Protein AF-E9GGX7-F1 (afdb_monomer_lite)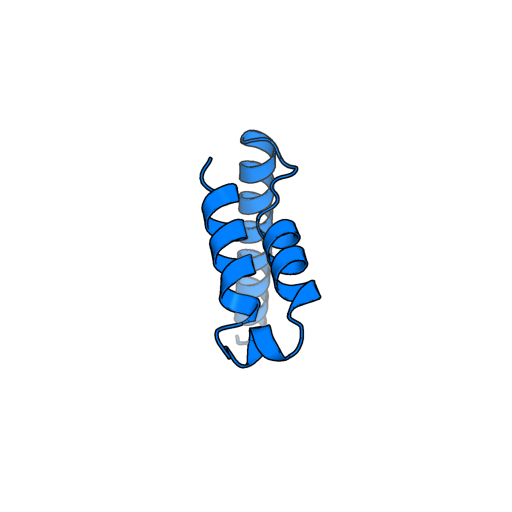

Secondary structure (DSSP, 8-state):
--HHHHHHHHHHHTTTT-HHHHHSHHHHHHHHHHHHTTTS-HHHHHHHHHHHHHHHHHHHHHHHHHT-

pLDDT: mean 85.15, std 7.09, range [61.41, 94.75]

Structure (mmCIF, N/CA/C/O backbone):
data_AF-E9GGX7-F1
#
_entry.id   AF-E9GGX7-F1
#
loop_
_atom_site.group_PDB
_atom_site.id
_atom_site.type_symbol
_atom_site.label_atom_id
_atom_site.label_alt_id
_atom_site.label_comp_id
_atom_site.label_asym_id
_atom_site.label_entity_id
_atom_site.label_seq_id
_atom_site.pdbx_PDB_ins_code
_atom_site.Cartn_x
_atom_site.Cartn_y
_atom_site.Cartn_z
_atom_site.occupancy
_atom_site.B_iso_or_equiv
_atom_site.auth_seq_id
_atom_site.auth_comp_id
_atom_site.auth_asym_id
_atom_site.auth_atom_id
_atom_site.pdbx_PDB_model_num
ATOM 1 N N . ARG A 1 1 ? 10.659 8.779 1.015 1.00 61.41 1 ARG A N 1
ATOM 2 C CA . ARG A 1 1 ? 12.000 9.000 0.399 1.00 61.41 1 ARG A CA 1
ATOM 3 C C . ARG A 1 1 ? 12.830 7.727 0.113 1.00 61.41 1 ARG A C 1
ATOM 5 O O . ARG A 1 1 ? 13.838 7.856 -0.563 1.00 61.41 1 ARG A O 1
ATOM 12 N N . HIS A 1 2 ? 12.415 6.507 0.496 1.00 76.00 2 HIS A N 1
ATOM 13 C CA . HIS A 1 2 ? 13.135 5.252 0.156 1.00 76.00 2 HIS A CA 1
ATOM 14 C C . HIS A 1 2 ? 12.376 4.323 -0.808 1.00 76.00 2 HIS A C 1
ATOM 16 O O . HIS A 1 2 ? 12.754 3.170 -0.988 1.00 76.00 2 HIS A O 1
ATOM 22 N N . ALA A 1 3 ? 11.311 4.818 -1.440 1.00 79.62 3 ALA A N 1
ATOM 23 C CA . ALA A 1 3 ? 10.432 4.008 -2.274 1.00 79.62 3 ALA A CA 1
ATOM 24 C C . ALA A 1 3 ? 11.162 3.359 -3.457 1.00 79.62 3 ALA A C 1
ATOM 26 O O . ALA A 1 3 ? 10.988 2.173 -3.695 1.00 79.62 3 ALA A O 1
ATOM 27 N N . ASN A 1 4 ? 12.056 4.094 -4.124 1.00 83.25 4 ASN A N 1
ATOM 28 C CA . ASN A 1 4 ? 12.815 3.575 -5.265 1.00 83.25 4 ASN A CA 1
ATOM 29 C C . ASN A 1 4 ? 13.670 2.352 -4.903 1.00 83.25 4 ASN A C 1
ATOM 31 O O . ASN A 1 4 ? 13.759 1.417 -5.688 1.00 83.25 4 ASN A O 1
ATOM 35 N N . LEU A 1 5 ? 14.260 2.322 -3.702 1.00 85.88 5 LEU A N 1
ATOM 36 C CA . LEU A 1 5 ? 15.029 1.164 -3.244 1.00 85.88 5 LEU A CA 1
ATOM 37 C C . LEU A 1 5 ? 14.122 -0.056 -3.054 1.00 85.88 5 LEU A C 1
ATOM 39 O O . LEU A 1 5 ? 14.453 -1.143 -3.514 1.00 85.88 5 LEU A O 1
ATOM 43 N N . ILE A 1 6 ? 12.971 0.138 -2.406 1.00 83.94 6 ILE A N 1
ATOM 44 C CA . ILE A 1 6 ? 11.992 -0.927 -2.158 1.00 83.94 6 ILE A CA 1
ATOM 45 C C . ILE A 1 6 ? 11.458 -1.474 -3.487 1.00 83.94 6 ILE A C 1
ATOM 47 O O . ILE A 1 6 ? 11.419 -2.686 -3.675 1.00 83.94 6 ILE A O 1
ATOM 51 N N . LEU A 1 7 ? 11.114 -0.599 -4.434 1.00 85.12 7 LEU A N 1
ATOM 52 C CA . LEU A 1 7 ? 10.638 -1.001 -5.758 1.00 85.12 7 LEU A CA 1
ATOM 53 C C . LEU A 1 7 ? 11.693 -1.784 -6.540 1.00 85.12 7 LEU A C 1
ATOM 55 O O . LEU A 1 7 ? 11.371 -2.814 -7.125 1.00 85.12 7 LEU A O 1
ATOM 59 N N . ASN A 1 8 ? 12.952 -1.346 -6.499 1.00 87.06 8 ASN A N 1
ATOM 60 C CA . ASN A 1 8 ? 14.042 -2.044 -7.174 1.00 87.06 8 ASN A CA 1
ATOM 61 C C . ASN A 1 8 ? 14.325 -3.415 -6.545 1.00 87.06 8 ASN A C 1
ATOM 63 O O . ASN A 1 8 ? 14.608 -4.368 -7.264 1.00 87.06 8 ASN A O 1
ATOM 67 N N . LEU A 1 9 ? 14.203 -3.546 -5.220 1.00 87.06 9 LEU A N 1
ATOM 68 C CA . LEU A 1 9 ? 14.290 -4.846 -4.550 1.00 87.06 9 LEU A CA 1
ATOM 69 C C . LEU A 1 9 ? 13.168 -5.780 -5.011 1.00 87.06 9 LEU A C 1
ATOM 71 O O . LEU A 1 9 ? 13.444 -6.920 -5.362 1.00 87.06 9 LEU A O 1
ATOM 75 N N . PHE A 1 10 ? 11.924 -5.297 -5.077 1.00 83.12 10 PHE A N 1
ATOM 76 C CA . PHE A 1 10 ? 10.803 -6.094 -5.587 1.00 83.12 10 PHE A CA 1
ATOM 77 C C . PHE A 1 10 ? 10.964 -6.473 -7.062 1.00 83.12 10 PHE A C 1
ATOM 79 O O . PHE A 1 10 ? 10.627 -7.594 -7.428 1.00 83.12 10 PHE A O 1
ATOM 86 N N . ALA A 1 11 ? 11.528 -5.587 -7.886 1.00 82.31 11 ALA A N 1
ATOM 87 C CA . ALA A 1 11 ? 11.846 -5.894 -9.277 1.00 82.31 11 ALA A CA 1
ATOM 88 C C . ALA A 1 11 ? 12.883 -7.026 -9.396 1.00 82.31 11 ALA A C 1
ATOM 90 O O . ALA A 1 11 ? 12.735 -7.890 -10.250 1.00 82.31 11 ALA A O 1
ATOM 91 N N . MET A 1 12 ? 13.881 -7.078 -8.507 1.00 84.38 12 MET A N 1
ATOM 92 C CA . MET A 1 12 ? 14.854 -8.184 -8.455 1.00 84.38 12 MET A CA 1
ATOM 93 C C . MET A 1 12 ? 14.285 -9.468 -7.825 1.00 84.38 12 MET A C 1
ATOM 95 O O . MET A 1 12 ? 14.793 -10.557 -8.072 1.00 84.38 12 MET A O 1
ATOM 99 N N . MET A 1 13 ? 13.233 -9.361 -7.007 1.00 82.94 13 MET A N 1
ATOM 100 C CA . MET A 1 13 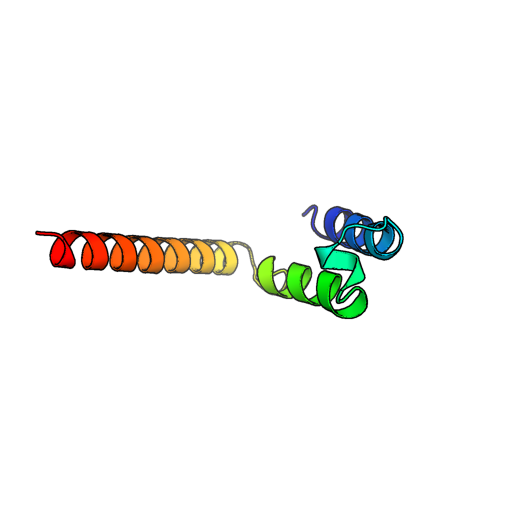? 12.568 -10.503 -6.361 1.00 82.94 13 MET A CA 1
ATOM 101 C C . MET A 1 13 ?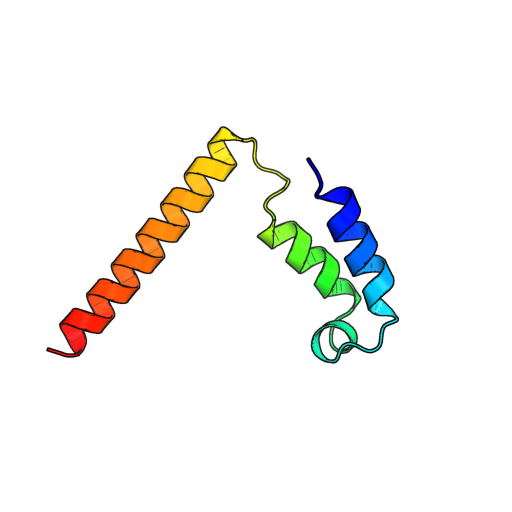 11.629 -11.271 -7.300 1.00 82.94 13 MET A C 1
ATOM 103 O O . MET A 1 13 ? 11.196 -12.368 -6.946 1.00 82.94 13 MET A O 1
ATOM 107 N N . VAL A 1 14 ? 11.337 -10.730 -8.487 1.00 76.69 14 VAL A N 1
ATOM 108 C CA . VAL A 1 14 ? 10.584 -11.417 -9.550 1.00 76.69 14 VAL A CA 1
ATOM 109 C C . VAL A 1 14 ? 11.235 -12.755 -9.918 1.00 76.69 14 VAL A C 1
ATOM 111 O O . VAL A 1 14 ? 10.536 -13.754 -10.071 1.00 76.69 14 VAL A O 1
ATOM 114 N N . ASP A 1 15 ? 12.567 -12.804 -9.939 1.00 71.31 15 ASP A N 1
ATOM 115 C CA . ASP A 1 15 ? 13.332 -14.014 -10.261 1.00 71.31 15 ASP A CA 1
ATOM 116 C C . ASP A 1 15 ? 13.632 -14.893 -9.027 1.00 71.31 15 ASP A C 1
ATOM 118 O O . ASP A 1 15 ? 14.140 -16.008 -9.148 1.00 71.31 15 ASP A O 1
ATOM 122 N N . ALA A 1 16 ? 13.304 -14.429 -7.814 1.00 77.81 16 ALA A N 1
ATOM 123 C CA . ALA A 1 16 ? 13.704 -15.063 -6.552 1.00 77.81 16 ALA A CA 1
ATOM 124 C C . ALA A 1 16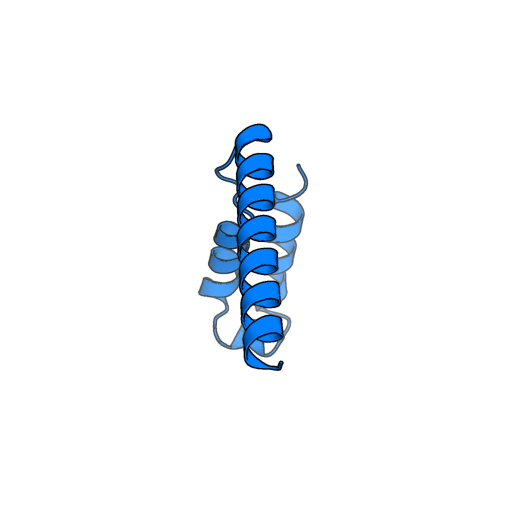 ? 12.830 -16.266 -6.125 1.00 77.81 16 ALA A C 1
ATOM 126 O O . ALA A 1 16 ? 12.966 -16.756 -5.006 1.00 77.81 16 ALA A O 1
ATOM 127 N N . SER A 1 17 ? 11.946 -16.768 -6.999 1.00 70.31 17 SER A N 1
ATOM 128 C CA . SER A 1 17 ? 11.065 -17.930 -6.748 1.00 70.31 17 SER A CA 1
ATOM 129 C C . SER A 1 17 ? 10.170 -17.813 -5.499 1.00 70.31 17 SER A C 1
ATOM 131 O O . SER A 1 17 ? 9.815 -18.817 -4.880 1.00 70.31 17 SER A O 1
ATOM 133 N N . VAL A 1 18 ? 9.776 -16.595 -5.110 1.00 82.56 18 VAL A N 1
ATOM 134 C CA . VAL A 1 18 ? 8.793 -16.388 -4.033 1.00 82.56 18 VAL A CA 1
ATOM 135 C C . VAL A 1 18 ? 7.401 -16.760 -4.558 1.00 82.56 18 VAL A C 1
ATOM 137 O O . VAL A 1 18 ? 6.987 -16.159 -5.546 1.00 82.56 18 VAL A O 1
ATOM 140 N N . PRO A 1 19 ? 6.650 -17.684 -3.924 1.00 79.12 19 PRO A N 1
ATOM 141 C CA . PRO A 1 19 ? 5.411 -18.239 -4.484 1.00 79.12 19 PRO A CA 1
ATOM 142 C C . PRO A 1 19 ? 4.382 -17.194 -4.938 1.00 79.12 19 PRO A C 1
ATOM 144 O O . PRO A 1 19 ? 3.885 -17.269 -6.058 1.00 79.12 19 PRO A O 1
ATOM 147 N N . ASP A 1 20 ? 4.115 -16.183 -4.108 1.00 79.00 20 ASP A N 1
ATOM 148 C CA . ASP A 1 20 ? 3.131 -15.136 -4.421 1.00 79.00 20 ASP A CA 1
ATOM 149 C C . ASP A 1 20 ? 3.610 -14.170 -5.517 1.00 79.00 20 ASP A C 1
ATOM 151 O O . ASP A 1 20 ? 2.798 -13.629 -6.266 1.00 79.00 20 ASP A O 1
ATOM 155 N N . ILE A 1 21 ? 4.928 -13.962 -5.629 1.00 80.81 21 ILE A N 1
ATOM 156 C CA . ILE A 1 21 ? 5.531 -13.099 -6.656 1.00 80.81 21 ILE A CA 1
ATOM 157 C C . ILE A 1 21 ? 5.605 -13.852 -7.985 1.00 80.81 21 ILE A C 1
ATOM 159 O O . ILE A 1 21 ? 5.254 -13.298 -9.019 1.00 80.81 21 ILE A O 1
ATOM 163 N N . ALA A 1 22 ? 6.000 -15.125 -7.956 1.00 76.06 22 ALA A N 1
ATOM 164 C CA . ALA A 1 22 ? 6.096 -15.990 -9.128 1.00 76.06 22 ALA A CA 1
ATOM 165 C C . ALA A 1 22 ? 4.731 -16.242 -9.788 1.00 76.06 22 ALA A C 1
ATOM 167 O O . ALA A 1 22 ? 4.670 -16.503 -10.988 1.00 76.06 22 ALA A O 1
ATOM 168 N N . LEU A 1 23 ? 3.637 -16.140 -9.024 1.00 80.25 23 LEU A N 1
ATOM 169 C CA . LEU A 1 23 ? 2.279 -16.249 -9.552 1.00 80.25 23 LEU A CA 1
ATOM 170 C C . LEU A 1 23 ? 1.915 -15.070 -10.468 1.00 80.25 23 LEU A C 1
ATOM 172 O O . LEU A 1 23 ? 1.265 -15.263 -11.494 1.00 80.25 23 LEU A O 1
ATOM 176 N N . GLU A 1 24 ? 2.317 -13.849 -10.100 1.00 82.25 24 GLU A N 1
ATOM 177 C CA . GLU A 1 24 ? 2.025 -12.627 -10.860 1.00 82.25 24 GLU A CA 1
ATOM 178 C C . GLU A 1 24 ? 3.204 -11.629 -10.800 1.00 82.25 24 GLU A C 1
ATOM 180 O O . GLU A 1 24 ? 3.093 -10.565 -10.170 1.00 82.25 24 GLU A O 1
ATOM 185 N N . PRO A 1 25 ? 4.335 -11.931 -11.462 1.00 76.00 25 PRO A N 1
ATOM 186 C CA . PRO A 1 25 ? 5.567 -11.150 -11.329 1.00 76.00 25 PRO A CA 1
ATOM 187 C C . PRO A 1 25 ? 5.391 -9.701 -11.794 1.00 76.00 25 PRO A C 1
ATOM 189 O O . PRO A 1 25 ? 5.721 -8.764 -11.065 1.00 76.00 25 PRO A O 1
ATOM 192 N N . ASP A 1 26 ? 4.734 -9.508 -12.939 1.00 78.12 26 ASP A N 1
ATOM 193 C CA . ASP A 1 26 ? 4.491 -8.185 -13.526 1.00 78.12 26 ASP A CA 1
ATOM 194 C C . ASP A 1 26 ? 3.538 -7.328 -12.681 1.00 78.12 26 ASP A C 1
ATOM 196 O O . ASP A 1 26 ? 3.650 -6.101 -12.620 1.00 78.12 26 ASP A O 1
ATOM 200 N N . LYS A 1 27 ? 2.591 -7.967 -11.982 1.00 83.81 27 LYS A N 1
ATOM 201 C CA . LYS A 1 27 ? 1.608 -7.249 -11.160 1.00 83.81 27 LYS A CA 1
ATOM 202 C C . LYS A 1 27 ? 2.118 -6.957 -9.760 1.00 83.81 27 LYS A C 1
ATOM 204 O O . LYS A 1 27 ? 1.579 -6.064 -9.116 1.00 83.81 27 LYS A O 1
ATOM 209 N N . THR A 1 28 ? 3.123 -7.680 -9.273 1.00 81.81 28 THR A N 1
ATOM 210 C CA . THR A 1 28 ? 3.643 -7.502 -7.911 1.00 81.81 28 THR A CA 1
ATOM 211 C C . THR A 1 28 ? 4.221 -6.100 -7.729 1.00 81.81 28 THR A C 1
ATOM 213 O O . THR A 1 28 ? 3.850 -5.406 -6.784 1.00 81.81 28 THR A O 1
ATOM 216 N N . VAL A 1 29 ? 5.049 -5.631 -8.667 1.00 82.69 29 VAL A N 1
ATOM 217 C CA . VAL A 1 29 ? 5.630 -4.277 -8.605 1.00 82.69 29 VAL A CA 1
ATOM 218 C C . VAL A 1 29 ? 4.540 -3.204 -8.687 1.00 82.69 29 VAL A C 1
ATOM 220 O O . VAL A 1 29 ? 4.544 -2.267 -7.889 1.00 82.69 29 VAL A O 1
ATOM 223 N N . CYS A 1 30 ? 3.570 -3.375 -9.592 1.00 83.94 30 CYS A N 1
ATOM 224 C CA . CYS A 1 30 ? 2.433 -2.463 -9.745 1.00 83.94 30 CYS A CA 1
ATOM 225 C C . CYS A 1 30 ? 1.586 -2.387 -8.459 1.00 83.94 30 CYS A C 1
ATOM 227 O O . CYS A 1 30 ? 1.346 -1.304 -7.929 1.00 83.94 30 CYS A O 1
ATOM 229 N N . LYS A 1 31 ? 1.252 -3.539 -7.859 1.00 85.19 31 LYS A N 1
ATOM 230 C CA . LYS A 1 31 ? 0.526 -3.622 -6.579 1.00 85.19 31 LYS A CA 1
ATOM 231 C C . LYS A 1 31 ? 1.273 -2.919 -5.443 1.00 85.19 31 LYS A C 1
ATOM 233 O O . LYS A 1 31 ? 0.638 -2.270 -4.611 1.00 85.19 31 LYS A O 1
ATOM 238 N N . VAL A 1 32 ? 2.601 -3.050 -5.379 1.00 85.06 32 VAL A N 1
ATOM 239 C CA . VAL A 1 32 ? 3.409 -2.375 -4.351 1.00 85.06 32 VAL A CA 1
ATOM 240 C C . VAL A 1 32 ? 3.389 -0.863 -4.561 1.00 85.06 32 VAL A C 1
ATOM 242 O O . VAL A 1 32 ? 3.182 -0.145 -3.585 1.00 85.06 32 VAL A O 1
ATOM 245 N N . GLN A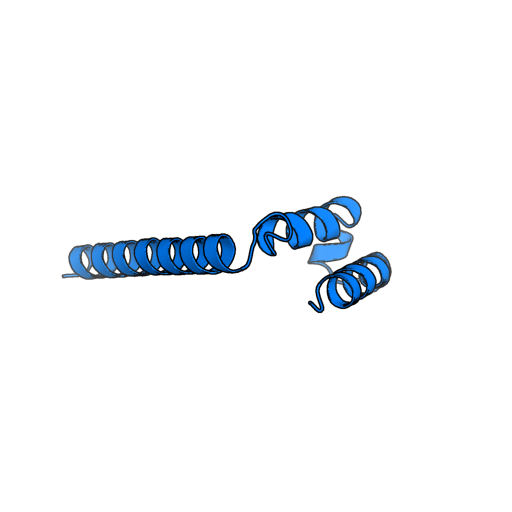 1 33 ? 3.530 -0.377 -5.800 1.00 82.88 33 GLN A N 1
ATOM 246 C CA . GLN A 1 33 ? 3.423 1.056 -6.112 1.00 82.88 33 GLN A CA 1
ATOM 247 C C . GLN A 1 33 ? 2.055 1.625 -5.715 1.00 82.88 33 GLN A C 1
ATOM 249 O O . GLN A 1 33 ? 1.999 2.622 -4.992 1.00 82.88 33 GLN A O 1
ATOM 254 N N . ASP A 1 34 ? 0.971 0.938 -6.085 1.00 84.88 34 ASP A N 1
ATOM 255 C CA . ASP A 1 34 ? -0.404 1.348 -5.771 1.00 84.88 34 ASP A CA 1
ATOM 256 C C . ASP A 1 34 ? -0.667 1.428 -4.264 1.00 84.88 34 ASP A C 1
ATOM 258 O O . ASP A 1 34 ? -1.374 2.322 -3.787 1.00 84.88 34 ASP A O 1
ATOM 262 N N . LYS A 1 35 ? -0.111 0.483 -3.495 1.00 84.69 35 LYS A N 1
ATOM 263 C CA . LYS A 1 35 ? -0.263 0.431 -2.033 1.00 84.69 35 LYS A CA 1
ATOM 264 C C . LYS A 1 35 ? 0.622 1.439 -1.313 1.00 84.69 35 LYS A C 1
ATOM 266 O O . LYS A 1 35 ? 0.207 1.947 -0.274 1.00 84.69 35 LYS A O 1
ATOM 271 N N . PHE A 1 36 ? 1.808 1.726 -1.847 1.00 83.75 36 PHE A N 1
ATOM 272 C CA . PHE A 1 36 ? 2.7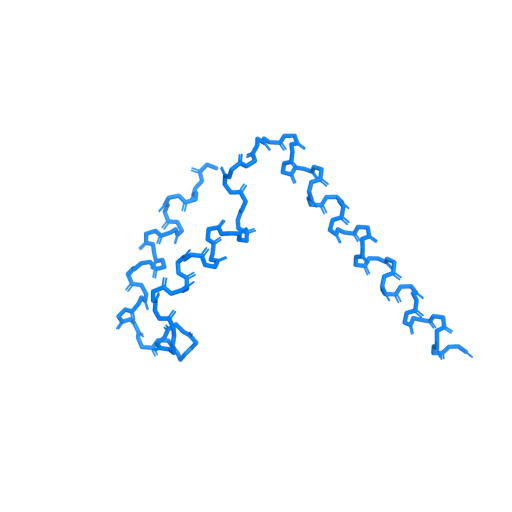20 2.712 -1.270 1.00 83.75 36 PHE A CA 1
ATOM 273 C C . PHE A 1 36 ? 2.270 4.155 -1.489 1.00 83.75 36 PHE A C 1
ATOM 275 O O . PHE A 1 36 ? 2.767 5.025 -0.777 1.00 83.75 36 PHE A O 1
ATOM 282 N N . ARG A 1 37 ? 1.341 4.405 -2.426 1.00 84.38 37 ARG A N 1
ATOM 283 C CA . ARG A 1 37 ? 0.757 5.732 -2.678 1.00 84.38 37 ARG A CA 1
ATOM 284 C C . ARG A 1 37 ? 1.818 6.814 -2.902 1.00 84.38 37 ARG A C 1
ATOM 286 O O . ARG A 1 37 ? 1.806 7.869 -2.275 1.00 84.38 37 ARG A O 1
ATOM 293 N N . LEU A 1 38 ? 2.783 6.516 -3.773 1.00 82.12 38 LEU A N 1
ATOM 294 C CA . LEU A 1 38 ? 3.900 7.421 -4.089 1.00 82.12 38 LEU A CA 1
ATOM 295 C C . LEU A 1 38 ? 3.465 8.680 -4.850 1.00 82.12 38 LEU A C 1
ATOM 297 O O . LEU A 1 38 ? 4.262 9.600 -5.010 1.00 82.12 38 LEU A O 1
ATOM 301 N N . ASP A 1 39 ? 2.226 8.683 -5.332 1.00 83.75 39 ASP A N 1
ATOM 302 C CA . ASP A 1 39 ? 1.536 9.801 -5.960 1.00 83.75 39 ASP A CA 1
ATOM 303 C C . ASP A 1 39 ? 1.132 10.899 -4.965 1.00 83.75 39 ASP A C 1
ATOM 305 O O . ASP A 1 39 ? 0.959 12.045 -5.375 1.00 83.75 39 ASP A O 1
ATOM 309 N N . LEU A 1 40 ? 1.010 10.570 -3.674 1.00 87.75 40 LEU A N 1
ATOM 310 C CA . LEU A 1 40 ? 0.565 11.504 -2.643 1.00 87.75 40 LEU A CA 1
ATOM 311 C C . LEU A 1 40 ? 1.724 12.326 -2.075 1.00 87.75 40 LEU A C 1
ATOM 313 O O . LEU A 1 40 ? 2.828 11.819 -1.845 1.00 87.75 40 LEU A O 1
ATOM 317 N N . ASN A 1 41 ? 1.446 13.592 -1.769 1.00 88.25 41 ASN A N 1
ATOM 318 C CA . ASN A 1 41 ? 2.341 14.404 -0.950 1.00 88.25 41 ASN A CA 1
ATOM 319 C C . ASN A 1 41 ? 2.269 13.993 0.538 1.00 88.25 41 ASN A C 1
ATOM 321 O O . ASN A 1 41 ? 1.405 13.215 0.942 1.00 88.25 41 ASN A O 1
ATOM 325 N N . ASP A 1 42 ? 3.170 14.511 1.376 1.00 86.31 42 ASP A N 1
ATOM 326 C CA . ASP A 1 42 ? 3.263 14.099 2.786 1.00 86.31 42 ASP A CA 1
ATOM 327 C C . ASP A 1 42 ? 1.956 14.338 3.581 1.00 86.31 42 ASP A C 1
ATOM 329 O O . ASP A 1 42 ? 1.574 13.510 4.412 1.00 86.31 42 ASP A O 1
ATOM 333 N N . GLU A 1 43 ? 1.233 15.432 3.317 1.00 91.75 43 GLU A N 1
ATOM 334 C CA . GLU A 1 43 ? -0.041 15.741 3.987 1.00 91.75 43 GLU A CA 1
ATOM 335 C C . GLU A 1 43 ? -1.175 14.824 3.512 1.00 91.75 43 GLU A C 1
ATOM 337 O O . GLU A 1 43 ? -1.971 14.324 4.315 1.00 91.75 43 GLU A O 1
ATOM 342 N N . GLU A 1 44 ? -1.234 14.567 2.208 1.00 90.38 44 GLU A N 1
ATOM 343 C CA . GLU A 1 44 ? -2.189 13.648 1.593 1.00 90.38 44 GLU A CA 1
ATOM 344 C C . GLU A 1 44 ? -1.955 12.209 2.058 1.00 90.38 44 GLU A C 1
ATOM 346 O O . GLU A 1 44 ? -2.910 11.504 2.389 1.00 90.38 44 GLU A O 1
ATOM 351 N N . ALA A 1 45 ? -0.694 11.785 2.155 1.00 88.69 45 ALA A N 1
ATOM 352 C CA . ALA A 1 45 ? -0.312 10.478 2.673 1.00 88.69 45 ALA A CA 1
ATOM 353 C C . ALA A 1 45 ? -0.717 10.328 4.146 1.00 88.69 45 ALA A C 1
ATOM 355 O O . ALA A 1 45 ? -1.288 9.302 4.533 1.00 88.69 45 ALA A O 1
ATOM 356 N N . LEU A 1 46 ? -0.501 11.366 4.963 1.00 91.56 46 LEU A N 1
ATOM 357 C CA . LEU A 1 46 ? -0.942 11.379 6.358 1.00 91.56 46 LEU A CA 1
ATOM 358 C C . LEU A 1 46 ? -2.467 11.256 6.459 1.00 91.56 46 LEU A C 1
ATOM 360 O O . LEU A 1 46 ? -2.971 10.428 7.222 1.00 91.56 46 LEU A O 1
ATOM 364 N N . ARG A 1 47 ? -3.206 12.030 5.656 1.00 93.75 47 ARG A N 1
ATOM 365 C CA . ARG A 1 47 ? -4.673 11.965 5.605 1.00 93.75 47 ARG A CA 1
ATOM 366 C C . ARG A 1 47 ? -5.161 10.590 5.153 1.00 93.75 47 ARG A C 1
ATOM 368 O O . ARG A 1 47 ? -6.106 10.056 5.732 1.00 93.75 47 ARG A O 1
ATOM 375 N N . TYR A 1 48 ? -4.522 10.012 4.140 1.00 91.38 48 TYR A N 1
ATOM 376 C CA . TYR A 1 48 ? -4.845 8.684 3.629 1.00 91.38 48 TYR A CA 1
ATOM 377 C C . TYR A 1 48 ? -4.689 7.616 4.716 1.00 91.38 48 TYR A C 1
ATOM 379 O O . TYR A 1 48 ? -5.616 6.837 4.943 1.00 91.38 48 TYR A O 1
ATOM 387 N N . ILE A 1 49 ? -3.568 7.623 5.443 1.00 91.44 49 ILE A N 1
ATOM 388 C CA . ILE A 1 49 ? -3.319 6.679 6.540 1.00 91.44 49 ILE A CA 1
ATOM 389 C C . ILE A 1 49 ? -4.324 6.887 7.682 1.00 91.44 49 ILE A C 1
ATOM 391 O O . ILE A 1 49 ? -4.878 5.911 8.186 1.00 91.44 49 ILE A O 1
ATOM 395 N N . GLN A 1 50 ? -4.612 8.135 8.064 1.00 93.88 50 GLN A N 1
ATOM 396 C CA . GLN A 1 50 ? -5.611 8.441 9.098 1.00 93.88 50 GLN A CA 1
ATOM 397 C C . GLN A 1 50 ? -7.005 7.921 8.729 1.00 93.88 50 GLN A C 1
ATOM 399 O O . GLN A 1 50 ? -7.668 7.296 9.558 1.00 93.88 50 GLN A O 1
ATOM 404 N N . ASN A 1 51 ? -7.429 8.119 7.479 1.00 94.44 51 ASN A N 1
ATOM 405 C CA . ASN A 1 51 ? -8.697 7.586 6.984 1.00 94.44 51 ASN A CA 1
ATOM 406 C C . ASN A 1 51 ? -8.707 6.052 7.020 1.00 94.44 51 ASN A C 1
ATOM 408 O O . ASN A 1 51 ? -9.696 5.457 7.447 1.00 94.44 51 ASN A O 1
ATOM 412 N N . LEU A 1 52 ? -7.601 5.413 6.623 1.00 92.69 52 LEU A N 1
ATOM 413 C CA . LEU A 1 52 ? -7.466 3.956 6.655 1.00 92.69 52 LEU A CA 1
ATOM 414 C C . LEU A 1 52 ? -7.634 3.411 8.082 1.00 92.69 52 LEU A C 1
ATOM 416 O O . LEU A 1 52 ? -8.384 2.462 8.298 1.00 92.69 52 LEU A O 1
ATOM 420 N N . ILE A 1 53 ? -6.985 4.048 9.062 1.00 94.12 53 ILE A N 1
ATOM 421 C CA . ILE A 1 53 ? -7.106 3.695 10.484 1.00 94.12 53 ILE A CA 1
ATOM 422 C C . ILE A 1 53 ? -8.550 3.864 10.962 1.00 94.12 53 ILE A C 1
ATOM 424 O O . ILE A 1 53 ? -9.072 2.977 11.635 1.00 94.12 53 ILE A O 1
ATOM 428 N N . GLY A 1 54 ? -9.213 4.965 10.595 1.00 94.75 54 GLY A N 1
ATOM 429 C CA . GLY A 1 54 ? -10.609 5.209 10.965 1.00 94.75 54 GLY A CA 1
ATOM 430 C C . GLY A 1 54 ? -11.559 4.122 10.455 1.00 94.75 54 GLY A C 1
ATOM 431 O O . GLY A 1 54 ? -12.395 3.628 11.210 1.00 94.75 54 GLY A O 1
ATOM 432 N N . VAL A 1 55 ? -11.385 3.693 9.201 1.00 93.88 55 VAL A N 1
ATOM 433 C CA . VAL A 1 55 ? -12.170 2.597 8.606 1.00 93.88 55 VAL A CA 1
ATOM 434 C C . VAL A 1 55 ? -11.922 1.279 9.339 1.00 93.88 55 VAL A C 1
ATOM 436 O O . VAL A 1 55 ? -12.875 0.573 9.666 1.00 93.88 55 VAL A O 1
ATOM 439 N N . LEU A 1 56 ? -10.659 0.956 9.634 1.00 92.19 56 LEU A N 1
ATOM 440 C CA . LEU A 1 56 ? -10.314 -0.262 10.371 1.00 92.19 56 LEU A CA 1
ATOM 441 C C . LEU A 1 56 ? -10.911 -0.255 11.784 1.00 92.19 56 LEU A C 1
ATOM 443 O O . LEU A 1 56 ? -11.482 -1.257 12.208 1.00 92.19 56 LEU A O 1
ATOM 447 N N . ALA A 1 57 ? -10.838 0.872 12.494 1.00 93.50 57 ALA A N 1
ATOM 448 C CA . ALA A 1 57 ? -11.418 1.014 13.827 1.00 93.50 57 ALA A CA 1
ATOM 449 C C . ALA A 1 57 ? -12.945 0.846 13.810 1.00 93.50 57 ALA A C 1
ATOM 451 O O . ALA A 1 57 ? -13.489 0.115 14.637 1.00 93.50 57 ALA A O 1
ATOM 452 N N . ALA A 1 58 ? -13.632 1.461 12.842 1.00 93.94 58 ALA A N 1
ATOM 453 C CA . ALA A 1 58 ? -15.076 1.306 12.674 1.00 93.94 58 ALA A CA 1
ATOM 454 C C . ALA A 1 58 ? -15.467 -0.149 12.370 1.00 93.94 58 ALA A C 1
ATOM 456 O O . ALA A 1 58 ? -16.406 -0.668 12.971 1.00 93.94 58 ALA A O 1
ATOM 457 N N . ALA A 1 59 ? -14.720 -0.828 11.492 1.00 93.75 59 ALA A N 1
ATOM 458 C CA . ALA A 1 59 ? -14.951 -2.234 11.165 1.00 93.75 59 ALA A CA 1
ATOM 459 C C . ALA A 1 59 ? -14.753 -3.150 12.383 1.00 93.75 59 ALA A C 1
ATOM 461 O O . ALA A 1 59 ? -15.579 -4.025 12.641 1.00 93.75 59 ALA A O 1
ATOM 462 N N . VAL A 1 60 ? -13.695 -2.920 13.169 1.00 93.75 60 VAL A N 1
ATOM 463 C CA . VAL A 1 60 ? -13.449 -3.660 14.417 1.00 93.75 60 VAL A CA 1
ATOM 464 C C . VAL A 1 60 ? -14.573 -3.413 15.420 1.00 93.75 60 VAL A C 1
ATOM 466 O O . VAL A 1 60 ? -15.061 -4.360 16.030 1.00 93.75 60 VAL A O 1
ATOM 469 N N . MET A 1 61 ? -15.023 -2.167 15.573 1.00 92.00 61 MET A N 1
ATOM 470 C CA . MET A 1 61 ? -16.089 -1.835 16.517 1.00 92.00 61 MET A CA 1
ATOM 471 C C . MET A 1 61 ? -17.432 -2.453 16.113 1.00 92.00 61 MET A C 1
ATOM 473 O O . MET A 1 61 ? -18.123 -2.999 16.968 1.00 92.00 61 MET A O 1
ATOM 477 N N . ALA A 1 62 ? -17.766 -2.453 14.819 1.00 92.69 62 ALA A N 1
ATOM 478 C CA . ALA A 1 62 ? -18.950 -3.135 14.297 1.00 92.69 62 ALA A CA 1
ATOM 479 C C . ALA A 1 62 ? -18.911 -4.649 14.576 1.00 92.69 62 ALA A C 1
ATOM 481 O O . ALA A 1 62 ? -19.879 -5.203 15.092 1.00 92.69 62 ALA A O 1
ATOM 482 N N . ALA A 1 63 ? -17.770 -5.300 14.326 1.00 92.25 63 ALA A N 1
ATOM 483 C CA . ALA A 1 63 ? -17.594 -6.730 14.588 1.00 92.25 63 ALA A CA 1
ATOM 484 C C . ALA A 1 63 ? -17.658 -7.090 16.085 1.00 92.25 63 ALA A C 1
ATOM 486 O O . ALA A 1 63 ? -18.016 -8.213 16.433 1.00 92.25 63 ALA A O 1
ATOM 487 N N . LEU A 1 64 ? -17.294 -6.166 16.982 1.00 93.38 64 LEU A N 1
ATOM 488 C CA . LEU A 1 64 ? -17.443 -6.355 18.428 1.00 93.38 64 LEU A CA 1
ATOM 489 C C . LEU A 1 64 ? -18.903 -6.227 18.872 1.00 93.38 64 LEU A C 1
ATOM 491 O O . LEU A 1 64 ? -19.344 -7.027 19.690 1.00 93.38 64 LEU A O 1
ATOM 495 N N . VAL A 1 65 ? -19.644 -5.256 18.324 1.00 93.69 65 VAL A N 1
ATOM 496 C CA . VAL A 1 65 ? -21.080 -5.078 18.604 1.00 93.69 65 VAL A CA 1
ATOM 497 C C . VAL A 1 65 ? -21.884 -6.289 18.138 1.00 93.69 65 VAL A C 1
ATOM 499 O O . VAL A 1 65 ? -22.773 -6.722 18.853 1.00 93.69 65 VAL A O 1
ATOM 502 N N . GLU A 1 66 ? -21.551 -6.870 16.984 1.00 87.81 66 GLU A N 1
ATOM 503 C CA . GLU A 1 66 ? -22.209 -8.085 16.481 1.00 87.81 66 GLU A CA 1
ATOM 504 C C . GLU A 1 66 ? -21.954 -9.325 17.360 1.00 87.81 66 GLU A C 1
ATOM 506 O O . GLU A 1 66 ? -22.732 -10.275 17.340 1.00 87.81 66 GLU A O 1
ATOM 511 N N . LYS A 1 67 ? -20.863 -9.333 18.136 1.00 77.12 67 LYS A N 1
ATOM 512 C CA . LYS A 1 67 ? -20.488 -10.448 19.021 1.00 77.12 67 LYS A CA 1
ATOM 513 C C . LYS A 1 67 ? -21.024 -10.329 20.454 1.00 77.12 67 LYS A C 1
ATOM 515 O O . LYS A 1 67 ? -20.772 -11.245 21.240 1.00 77.12 67 LYS A O 1
ATOM 520 N N . LEU A 1 68 ? -21.696 -9.226 20.792 1.00 67.56 68 LEU A N 1
ATOM 521 C CA . LEU A 1 68 ? -22.370 -8.986 22.076 1.00 67.56 68 LEU A CA 1
ATOM 522 C C . LEU A 1 68 ? -23.848 -9.379 21.989 1.00 67.56 68 LEU A C 1
ATOM 524 O O . LEU A 1 68 ? -24.331 -9.970 22.979 1.00 67.56 68 LEU A O 1
#

Radius of gyration: 16.64 Å; chains: 1; bounding box: 37×34×36 Å

Sequence (68 aa):
RHANLILNLFAMMVDASVPDIALEPDKTVCKVQDKFRLDLNDEEALRYIQNLIGVLAAAVMAALVEKL

Organism: Daphnia pulex (NCBI:txid6669)

InterPro domains:
  IPR000403 Phosphatidylinositol 3-/4-kinase, catalytic domain [PS50290] (1-61)
  IPR011009 Protein kinase-like domain superfamily [SSF56112] (1-57)
  IPR015433 Phosphatidylinositol 3-/4-kinase [PTHR10048] (1-54)
  IPR036940 Phosphatidylinositol 3-/4-kinase, catalytic domain superfamily [G3DSA:1.10.1070.11] (1-68)

Foldseek 3Di:
DCVVVVLVVLLVCCPVVDPVCVVPVPVRSVVSCVVVPPVDDPVRVVVVVVVVVVVVVVVVVVVVVVVD